Protein AF-D7E928-F1 (afdb_monomer_lite)

Structure (mmCIF, N/CA/C/O backbone):
data_AF-D7E928-F1
#
_entry.id   AF-D7E928-F1
#
loop_
_atom_site.group_PDB
_atom_site.id
_atom_site.type_symbol
_atom_site.label_atom_id
_atom_site.label_alt_id
_atom_site.label_comp_id
_atom_site.label_asym_id
_atom_site.label_entity_id
_atom_site.label_seq_id
_atom_site.pdbx_PDB_ins_code
_atom_site.Cartn_x
_atom_site.Cartn_y
_atom_site.Cartn_z
_atom_site.occupancy
_atom_site.B_iso_or_equiv
_atom_site.auth_seq_id
_atom_site.auth_comp_id
_atom_site.auth_asym_id
_atom_site.auth_atom_id
_atom_site.pdbx_PDB_model_num
ATOM 1 N N . MET A 1 1 ? -2.132 -1.314 -30.221 1.00 43.59 1 MET A N 1
ATOM 2 C CA . MET A 1 1 ? -1.311 -0.291 -29.545 1.00 43.59 1 MET A CA 1
ATOM 3 C C . MET A 1 1 ? -0.602 -0.983 -28.396 1.00 43.59 1 MET A C 1
ATOM 5 O O . MET A 1 1 ? -1.237 -1.281 -27.391 1.00 43.59 1 MET A O 1
ATOM 9 N N . GLU A 1 2 ? 0.656 -1.373 -28.588 1.00 57.12 2 GLU A N 1
ATOM 10 C CA . GLU A 1 2 ? 1.447 -1.978 -27.515 1.00 57.12 2 GLU A CA 1
ATOM 11 C C . GLU A 1 2 ? 1.763 -0.892 -26.488 1.00 57.12 2 GLU A C 1
ATOM 13 O O . GLU A 1 2 ? 2.495 0.052 -26.761 1.00 57.12 2 GLU A O 1
ATOM 18 N N . ILE A 1 3 ? 1.114 -0.958 -25.327 1.00 61.03 3 ILE A N 1
ATOM 19 C CA . ILE A 1 3 ? 1.410 -0.048 -24.218 1.00 61.03 3 ILE A CA 1
ATOM 20 C C . ILE A 1 3 ? 2.803 -0.407 -23.676 1.00 61.03 3 ILE A C 1
ATOM 22 O O . ILE A 1 3 ? 3.026 -1.546 -23.274 1.00 61.03 3 ILE A O 1
ATOM 26 N N . ASP A 1 4 ? 3.728 0.547 -23.657 1.00 75.94 4 ASP A N 1
ATOM 27 C CA . ASP A 1 4 ? 5.096 0.349 -23.168 1.00 75.94 4 ASP A CA 1
ATOM 28 C C . ASP A 1 4 ? 5.115 -0.092 -21.686 1.00 75.94 4 ASP A C 1
ATOM 30 O O . ASP A 1 4 ? 4.287 0.335 -20.871 1.00 75.94 4 ASP A O 1
ATOM 34 N N . ILE A 1 5 ? 6.074 -0.946 -21.311 1.00 75.00 5 ILE A N 1
ATOM 35 C CA . ILE A 1 5 ? 6.256 -1.436 -19.936 1.00 75.00 5 ILE A CA 1
ATOM 36 C C . ILE A 1 5 ? 6.445 -0.278 -18.950 1.00 75.00 5 ILE A C 1
ATOM 38 O O . ILE A 1 5 ? 5.938 -0.319 -17.826 1.00 75.00 5 ILE A O 1
ATOM 42 N N . ARG A 1 6 ? 7.092 0.806 -19.395 1.00 77.19 6 ARG A N 1
ATOM 43 C CA . ARG A 1 6 ? 7.292 2.023 -18.597 1.00 77.19 6 ARG A CA 1
ATOM 44 C C . ARG A 1 6 ? 5.975 2.730 -18.299 1.00 77.19 6 ARG A C 1
ATOM 46 O O . ARG A 1 6 ? 5.799 3.244 -17.198 1.00 77.19 6 ARG A O 1
ATOM 53 N N . THR A 1 7 ? 5.021 2.713 -19.233 1.00 81.94 7 THR A N 1
ATOM 54 C CA . THR A 1 7 ? 3.685 3.289 -19.026 1.00 81.94 7 THR A CA 1
ATOM 55 C C . THR A 1 7 ? 2.910 2.518 -17.959 1.00 81.94 7 THR A C 1
ATOM 57 O O . THR A 1 7 ? 2.324 3.135 -17.070 1.00 81.94 7 THR A O 1
ATOM 60 N N . PHE A 1 8 ? 2.947 1.181 -17.984 1.00 81.06 8 PHE A N 1
ATOM 61 C CA . PHE A 1 8 ? 2.338 0.368 -16.924 1.00 81.06 8 PHE A CA 1
ATOM 62 C C . PHE A 1 8 ? 3.004 0.593 -15.569 1.00 81.06 8 PHE A C 1
ATOM 64 O O . PHE A 1 8 ? 2.310 0.757 -14.565 1.00 81.06 8 PHE A O 1
ATOM 71 N N . ALA A 1 9 ? 4.336 0.646 -15.541 1.00 81.69 9 ALA A N 1
ATOM 72 C CA . ALA A 1 9 ? 5.085 0.891 -14.318 1.00 81.69 9 ALA A CA 1
ATOM 73 C C . ALA A 1 9 ? 4.773 2.282 -13.727 1.00 81.69 9 ALA A C 1
ATOM 75 O O . ALA A 1 9 ? 4.602 2.410 -12.515 1.00 81.69 9 ALA A O 1
ATOM 76 N N . LEU A 1 10 ? 4.602 3.307 -14.571 1.00 86.50 10 LEU A N 1
ATOM 77 C CA . LEU A 1 10 ? 4.208 4.652 -14.145 1.00 86.50 10 LEU A CA 1
ATOM 78 C C . LEU A 1 10 ? 2.780 4.678 -13.588 1.00 86.50 10 LEU A C 1
ATOM 80 O O . LEU A 1 10 ? 2.549 5.238 -12.517 1.00 86.50 10 LEU A O 1
ATOM 84 N N . LEU A 1 11 ? 1.821 4.054 -14.281 1.00 87.44 11 LEU A N 1
ATOM 85 C CA . LEU A 1 11 ? 0.443 3.933 -13.791 1.00 87.44 11 LEU A CA 1
ATOM 86 C C . LEU A 1 11 ? 0.405 3.228 -12.435 1.00 87.44 11 LEU A C 1
ATOM 88 O O . LEU A 1 11 ? -0.271 3.688 -11.514 1.00 87.44 11 LEU A O 1
ATOM 92 N N . HIS A 1 12 ? 1.177 2.150 -12.294 1.00 88.06 12 HIS A N 1
ATOM 93 C CA . HIS A 1 12 ? 1.321 1.449 -11.031 1.00 88.06 12 HIS A CA 1
ATOM 94 C C . HIS A 1 12 ? 1.858 2.375 -9.933 1.00 88.06 12 HIS A C 1
ATOM 96 O O . HIS A 1 12 ? 1.269 2.458 -8.856 1.00 88.06 12 HIS A O 1
ATOM 102 N N . LEU A 1 13 ? 2.926 3.126 -10.213 1.00 91.19 13 LEU A N 1
ATOM 103 C CA . LEU A 1 13 ? 3.528 4.055 -9.259 1.00 91.19 13 LEU A CA 1
ATOM 104 C C . LEU A 1 13 ? 2.555 5.155 -8.813 1.00 91.19 13 LEU A C 1
ATOM 106 O O . LEU A 1 13 ? 2.486 5.456 -7.623 1.00 91.19 13 LEU A O 1
ATOM 110 N N . ILE A 1 14 ? 1.772 5.717 -9.740 1.00 93.56 14 ILE A N 1
ATOM 111 C CA . ILE A 1 14 ? 0.745 6.723 -9.433 1.00 93.56 14 ILE A CA 1
ATOM 112 C C . ILE A 1 14 ? -0.294 6.139 -8.472 1.00 93.56 14 ILE A C 1
ATOM 114 O O . ILE A 1 14 ? -0.607 6.752 -7.449 1.00 93.56 14 ILE A O 1
ATOM 118 N N . VAL A 1 15 ? -0.808 4.940 -8.759 1.00 93.50 15 VAL A N 1
ATOM 119 C CA . VAL A 1 15 ? -1.802 4.291 -7.895 1.00 93.50 15 VAL A CA 1
ATOM 120 C C . VAL A 1 15 ? -1.212 3.981 -6.517 1.00 93.50 15 VAL A C 1
ATOM 122 O O . VAL A 1 15 ? -1.842 4.290 -5.506 1.00 93.50 15 VAL A O 1
ATOM 125 N N . GLN A 1 16 ? 0.014 3.457 -6.450 1.00 93.88 16 GLN A N 1
ATOM 126 C CA . GLN A 1 16 ? 0.698 3.203 -5.178 1.00 93.88 16 GLN A CA 1
ATOM 127 C C . GLN A 1 16 ? 0.920 4.491 -4.378 1.00 93.88 16 GLN A C 1
ATOM 129 O O . GLN A 1 16 ? 0.684 4.516 -3.172 1.00 93.88 16 GLN A O 1
ATOM 134 N N . PHE A 1 17 ? 1.296 5.587 -5.034 1.00 96.44 17 PHE A N 1
ATOM 135 C CA . PHE A 1 17 ? 1.441 6.883 -4.379 1.00 96.44 17 PHE A CA 1
ATOM 136 C C . PHE A 1 17 ? 0.116 7.365 -3.764 1.00 96.44 17 PHE A C 1
ATOM 138 O O . PHE A 1 17 ? 0.079 7.768 -2.599 1.00 96.44 17 PHE A O 1
ATOM 145 N N . LEU A 1 18 ? -0.998 7.247 -4.496 1.00 96.81 18 LEU A N 1
ATOM 146 C CA . LEU A 1 18 ? -2.335 7.576 -3.985 1.00 96.81 18 LEU A CA 1
ATOM 147 C C . LEU A 1 18 ? -2.753 6.680 -2.807 1.00 96.81 18 LEU A C 1
ATOM 149 O O . LEU A 1 18 ? -3.366 7.161 -1.845 1.00 96.81 18 LEU A O 1
ATOM 153 N N . ILE A 1 19 ? -2.399 5.392 -2.842 1.00 95.88 19 ILE A N 1
ATOM 154 C CA . ILE A 1 19 ? -2.606 4.477 -1.715 1.00 95.88 19 ILE A CA 1
ATOM 155 C C . ILE A 1 19 ? -1.824 4.982 -0.500 1.00 95.88 19 ILE A C 1
ATOM 157 O O . ILE A 1 19 ? -2.425 5.183 0.552 1.00 95.88 19 ILE A O 1
ATOM 161 N N . ILE A 1 20 ? -0.533 5.294 -0.633 1.00 96.75 20 ILE A N 1
ATOM 162 C CA . ILE A 1 20 ? 0.288 5.804 0.477 1.00 96.75 20 ILE A CA 1
ATOM 163 C C . ILE A 1 20 ? -0.287 7.098 1.069 1.00 96.75 20 ILE A C 1
ATOM 165 O O . ILE A 1 20 ? -0.383 7.221 2.293 1.00 96.75 20 ILE A O 1
ATOM 169 N N . LEU A 1 21 ? -0.764 8.029 0.239 1.00 97.50 21 LEU A N 1
ATOM 170 C CA . LEU A 1 21 ? -1.464 9.224 0.726 1.00 97.50 21 LEU A CA 1
ATOM 171 C C . LEU A 1 21 ? -2.726 8.873 1.527 1.00 97.50 21 LEU A C 1
ATOM 173 O O . LEU A 1 21 ? -2.951 9.426 2.608 1.00 97.50 21 LEU A O 1
ATOM 177 N N . THR A 1 22 ? -3.525 7.919 1.047 1.00 97.00 22 THR A N 1
ATOM 178 C CA . THR A 1 22 ? -4.727 7.435 1.749 1.00 97.00 22 THR A CA 1
ATOM 179 C C . THR A 1 22 ? -4.377 6.829 3.108 1.00 97.00 22 THR A C 1
ATOM 181 O O . THR A 1 22 ? -5.084 7.019 4.099 1.00 97.00 22 THR A O 1
ATOM 184 N N . VAL A 1 23 ? -3.245 6.141 3.190 1.00 95.94 23 VAL A N 1
ATOM 185 C CA . VAL A 1 23 ? -2.754 5.488 4.405 1.00 95.94 23 VAL A CA 1
ATOM 186 C C . VAL A 1 23 ? -2.267 6.502 5.429 1.00 95.94 23 VAL A C 1
ATOM 188 O O . VAL A 1 23 ? -2.639 6.423 6.603 1.00 95.94 23 VAL A O 1
ATOM 191 N N . ILE A 1 24 ? -1.503 7.501 4.986 1.00 97.12 24 ILE A N 1
ATOM 192 C CA . ILE A 1 24 ? -1.099 8.645 5.812 1.00 97.12 24 ILE A CA 1
ATOM 193 C C . ILE A 1 24 ? -2.343 9.380 6.332 1.00 97.12 24 ILE A C 1
ATOM 195 O O . ILE A 1 24 ? -2.435 9.687 7.525 1.00 97.12 24 ILE A O 1
ATOM 199 N N . MET A 1 25 ? -3.349 9.586 5.478 1.00 97.00 25 MET A N 1
ATOM 200 C CA . MET A 1 25 ? -4.635 10.161 5.878 1.00 97.00 25 MET A CA 1
ATOM 201 C C . MET A 1 25 ? -5.354 9.289 6.917 1.00 97.00 25 MET A C 1
ATOM 203 O O . MET A 1 25 ? -5.919 9.807 7.882 1.00 97.00 25 MET A O 1
ATOM 207 N N . GLY A 1 26 ? -5.280 7.963 6.790 1.00 95.56 26 GLY A N 1
ATOM 208 C CA . GLY A 1 26 ? -5.783 7.010 7.779 1.00 95.56 26 GLY A CA 1
ATOM 209 C C . GLY A 1 26 ? -5.139 7.171 9.150 1.00 95.56 26 GLY A C 1
ATOM 210 O O . GLY A 1 26 ? -5.848 7.154 10.162 1.00 95.56 26 GLY A O 1
ATOM 211 N N . VAL A 1 27 ? -3.823 7.387 9.198 1.00 95.00 27 VAL A N 1
ATOM 212 C CA . VAL A 1 27 ? -3.096 7.690 10.441 1.00 95.00 27 VAL A CA 1
ATOM 213 C C . VAL A 1 27 ? -3.546 9.032 11.020 1.00 95.00 27 VAL A C 1
ATOM 215 O O . VAL A 1 27 ? -3.803 9.128 12.223 1.00 95.00 27 VAL A O 1
ATOM 218 N N . TYR A 1 28 ? -3.689 10.062 10.182 1.00 97.00 28 TYR A N 1
ATOM 219 C CA . TYR A 1 28 ? -4.173 11.378 10.604 1.00 97.00 28 TYR A CA 1
ATOM 220 C C . TYR A 1 28 ? -5.580 11.308 11.222 1.00 97.00 28 TYR A C 1
ATOM 222 O O . TYR A 1 28 ? -5.806 11.826 12.318 1.00 97.00 28 TYR A O 1
ATOM 230 N N . LEU A 1 29 ? -6.516 10.611 10.57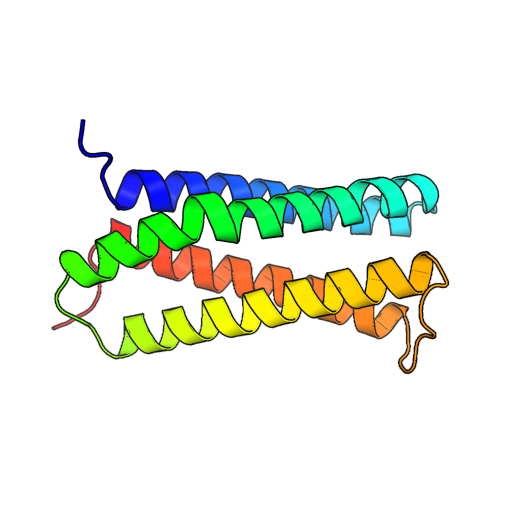0 1.00 96.00 29 LEU A N 1
ATOM 231 C CA . LEU A 1 29 ? -7.885 10.435 11.066 1.00 96.00 29 LEU A CA 1
ATOM 232 C C . LEU A 1 29 ? -7.924 9.686 12.398 1.00 96.00 29 LEU A C 1
ATOM 234 O O . LEU A 1 29 ? -8.685 10.072 13.286 1.00 96.00 29 LEU A O 1
ATOM 238 N N . PHE A 1 30 ? -7.088 8.657 12.558 1.00 93.38 30 PHE A N 1
ATOM 239 C CA . PHE A 1 30 ? -6.959 7.937 13.822 1.00 93.38 30 PHE A CA 1
ATOM 240 C C . PHE A 1 30 ? -6.467 8.858 14.946 1.00 93.38 30 PHE A C 1
ATOM 242 O O . PHE A 1 30 ? -7.092 8.915 16.003 1.00 93.38 30 PHE A O 1
ATOM 249 N N . LYS A 1 31 ? -5.410 9.649 14.701 1.00 93.56 31 LYS A N 1
ATOM 250 C CA . LYS A 1 31 ? -4.885 10.622 15.679 1.00 93.56 31 LYS A CA 1
ATOM 251 C C . LYS A 1 31 ? -5.910 11.693 16.065 1.00 93.56 31 LYS A C 1
ATOM 253 O O . LYS A 1 31 ? -5.915 12.146 17.202 1.00 93.56 31 LYS A O 1
ATOM 258 N N . LYS A 1 32 ? -6.795 12.083 15.142 1.00 95.44 32 LYS A N 1
ATOM 259 C CA . LYS A 1 32 ? -7.904 13.021 15.393 1.00 95.44 32 LYS A CA 1
ATOM 260 C C . LYS A 1 32 ? -9.129 12.372 16.059 1.00 95.44 32 LYS A C 1
ATOM 262 O O . LYS A 1 32 ? -10.164 13.022 16.160 1.00 95.44 32 LYS A O 1
ATOM 267 N N . GLY A 1 33 ? -9.062 11.097 16.452 1.00 93.44 33 GLY A N 1
ATOM 268 C CA . GLY A 1 33 ? -10.182 10.372 17.064 1.00 93.44 33 GLY A CA 1
ATOM 269 C C . GLY A 1 33 ? -11.313 10.007 16.092 1.00 93.44 33 GLY A C 1
ATOM 270 O O . GLY A 1 33 ? -12.320 9.432 16.500 1.00 93.44 33 GLY A O 1
ATOM 271 N N . LYS A 1 34 ? -11.162 10.272 14.786 1.00 95.25 34 LYS A N 1
ATOM 272 C CA . LYS A 1 34 ? -12.164 9.978 13.745 1.00 95.25 34 LYS A CA 1
ATOM 273 C C . LYS A 1 34 ? -12.097 8.507 13.306 1.00 95.25 34 LYS A C 1
ATOM 275 O O . LYS A 1 34 ? -11.950 8.200 12.121 1.00 95.25 34 LYS A O 1
ATOM 280 N N . ILE A 1 35 ? -12.233 7.585 14.264 1.00 90.94 35 ILE A N 1
ATOM 281 C CA . ILE A 1 35 ? -12.053 6.132 14.070 1.00 90.94 35 ILE A CA 1
ATOM 282 C C . ILE A 1 35 ? -13.015 5.576 13.011 1.00 90.94 35 ILE A C 1
ATOM 284 O O . ILE A 1 35 ? -12.613 4.767 12.179 1.00 90.94 35 ILE A O 1
ATOM 288 N N . ARG A 1 36 ? -14.266 6.057 12.966 1.00 91.56 36 ARG A N 1
ATOM 289 C CA . ARG A 1 36 ? -15.246 5.623 11.954 1.00 91.56 36 ARG A CA 1
ATOM 290 C C . ARG A 1 36 ? -14.764 5.891 10.526 1.00 91.56 36 ARG A C 1
ATOM 292 O O . ARG A 1 36 ? -14.989 5.058 9.655 1.00 91.56 36 ARG A O 1
ATOM 299 N N . ASN A 1 37 ? -14.100 7.022 10.288 1.00 94.12 37 ASN A N 1
ATOM 300 C CA . ASN A 1 37 ? -13.585 7.363 8.962 1.00 94.12 37 ASN A CA 1
ATOM 301 C C . ASN A 1 37 ? -12.324 6.556 8.644 1.00 94.12 37 ASN A C 1
ATOM 303 O O . ASN A 1 37 ? -12.223 6.023 7.546 1.00 94.12 37 ASN A O 1
ATOM 307 N N . HIS A 1 38 ? -11.429 6.370 9.620 1.00 93.88 38 HIS A N 1
ATOM 308 C CA . HIS A 1 38 ? -10.288 5.457 9.495 1.00 93.88 38 HIS A CA 1
ATOM 309 C C . HIS A 1 38 ? -10.741 4.047 9.064 1.00 93.88 38 HIS A C 1
ATOM 311 O O . HIS A 1 38 ? -10.296 3.534 8.041 1.00 93.88 38 HIS A O 1
ATOM 317 N N . CYS A 1 39 ? -11.710 3.455 9.768 1.00 92.06 39 CYS A N 1
ATOM 318 C CA . CYS A 1 39 ? -12.232 2.124 9.448 1.00 92.06 39 CYS A CA 1
ATOM 319 C C . CYS A 1 39 ? -12.986 2.041 8.109 1.00 92.06 39 CYS A C 1
ATOM 321 O O . CYS A 1 39 ? -13.247 0.933 7.650 1.00 92.06 39 CYS A O 1
ATOM 323 N N . LYS A 1 40 ? -13.352 3.172 7.489 1.00 93.56 40 LYS A N 1
ATOM 324 C CA . LYS A 1 40 ? -13.947 3.211 6.145 1.00 93.56 40 LYS A CA 1
ATOM 325 C C . LYS A 1 40 ? -12.889 3.295 5.047 1.00 93.56 40 LYS A C 1
ATOM 327 O O . LYS A 1 40 ? -13.011 2.589 4.053 1.00 93.56 40 LYS A O 1
ATOM 332 N N . ILE A 1 41 ? -11.866 4.134 5.222 1.00 96.31 41 ILE A N 1
ATOM 333 C CA . ILE A 1 41 ? -10.878 4.376 4.163 1.00 96.31 41 ILE A CA 1
ATOM 334 C C . ILE A 1 41 ? -9.791 3.300 4.099 1.00 96.31 41 ILE A C 1
ATOM 336 O O . ILE A 1 41 ? -9.350 2.957 3.008 1.00 96.31 41 ILE A O 1
ATOM 340 N N . MET A 1 42 ? -9.390 2.716 5.236 1.00 96.31 42 MET A N 1
ATOM 341 C CA . MET A 1 42 ? -8.324 1.704 5.249 1.00 96.31 42 MET A CA 1
ATOM 342 C C . MET A 1 42 ? -8.691 0.431 4.466 1.00 96.31 42 MET A C 1
ATOM 344 O O . MET A 1 42 ? -7.851 -0.047 3.706 1.00 96.31 42 MET A O 1
ATOM 348 N N . PRO A 1 43 ? -9.922 -0.113 4.568 1.00 95.00 43 PRO A N 1
ATOM 349 C CA . PRO A 1 43 ? -10.324 -1.250 3.741 1.00 95.00 43 PRO A CA 1
ATOM 350 C C . PRO A 1 43 ? -10.410 -0.896 2.257 1.00 95.00 43 PRO A C 1
ATOM 352 O O . PRO A 1 43 ? -10.058 -1.722 1.425 1.00 95.00 43 PRO A O 1
ATOM 355 N N . ALA A 1 44 ? -10.839 0.325 1.917 1.00 95.75 44 ALA A N 1
ATOM 356 C CA . ALA A 1 44 ? -10.860 0.782 0.530 1.00 95.75 44 ALA A CA 1
ATOM 357 C C . ALA A 1 44 ? -9.441 0.814 -0.059 1.00 95.75 44 ALA A C 1
ATOM 359 O O . ALA A 1 44 ? -9.224 0.271 -1.136 1.00 95.75 44 ALA A O 1
ATOM 360 N N . ALA A 1 45 ? -8.462 1.347 0.682 1.00 96.44 45 ALA A N 1
ATOM 361 C CA . ALA A 1 45 ? -7.056 1.322 0.279 1.00 96.44 45 ALA A CA 1
ATOM 362 C C . ALA A 1 45 ? -6.533 -0.112 0.076 1.00 96.44 45 ALA A C 1
ATOM 364 O O . ALA A 1 45 ? -5.850 -0.382 -0.908 1.00 96.44 45 ALA A O 1
ATOM 365 N N . LEU A 1 46 ? -6.899 -1.047 0.961 1.00 96.50 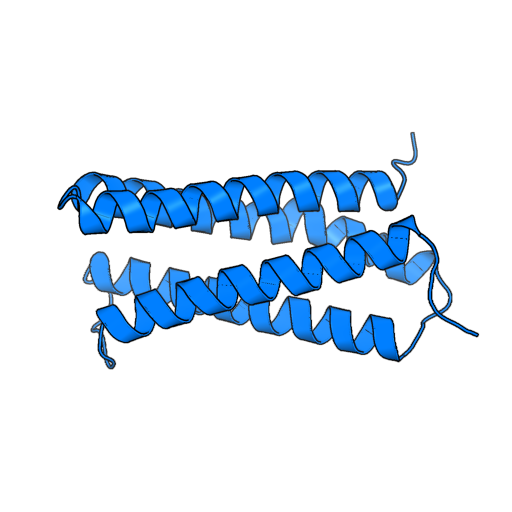46 LEU A N 1
ATOM 366 C CA . LEU A 1 46 ? -6.529 -2.459 0.824 1.00 96.50 46 LEU A CA 1
ATOM 367 C C . LEU A 1 46 ? -7.154 -3.112 -0.422 1.00 96.50 46 LEU A C 1
ATOM 369 O O . LEU A 1 46 ? -6.474 -3.846 -1.131 1.00 96.50 46 LEU A O 1
ATOM 373 N N . VAL A 1 47 ? -8.429 -2.839 -0.710 1.00 96.62 47 VAL A N 1
ATOM 374 C CA . VAL A 1 47 ? -9.096 -3.348 -1.920 1.00 96.62 47 VAL A CA 1
ATOM 375 C C . VAL A 1 47 ? -8.427 -2.791 -3.173 1.00 96.62 47 VAL A C 1
ATOM 377 O O . VAL A 1 47 ? -8.101 -3.559 -4.073 1.00 96.62 47 VAL A O 1
ATOM 380 N N . VAL A 1 48 ? -8.157 -1.484 -3.215 1.00 95.88 48 VAL A N 1
ATOM 381 C CA . VAL A 1 48 ? -7.450 -0.859 -4.342 1.00 95.88 48 VAL A CA 1
ATOM 382 C C . VAL A 1 48 ? -6.053 -1.464 -4.508 1.00 95.88 48 VAL A C 1
ATOM 384 O O . VAL A 1 48 ? -5.675 -1.764 -5.636 1.00 95.88 48 VAL A O 1
ATOM 387 N N . GLN A 1 49 ? -5.320 -1.736 -3.421 1.00 95.12 49 GLN A N 1
ATOM 388 C CA . GLN A 1 49 ? -4.030 -2.437 -3.478 1.00 95.12 49 GLN A CA 1
ATOM 389 C C . GLN A 1 49 ? -4.161 -3.811 -4.146 1.00 95.12 49 GLN A C 1
ATOM 391 O O . GLN A 1 49 ? -3.392 -4.124 -5.049 1.00 95.12 49 GLN A O 1
ATOM 396 N N . ILE A 1 50 ? -5.135 -4.625 -3.727 1.00 95.00 50 ILE A N 1
ATOM 397 C CA . ILE A 1 50 ? -5.350 -5.969 -4.282 1.00 95.00 50 ILE A CA 1
ATOM 398 C C . ILE A 1 50 ? -5.690 -5.887 -5.774 1.00 95.00 50 ILE A C 1
ATOM 400 O O . ILE A 1 50 ? -5.088 -6.594 -6.579 1.00 95.00 50 ILE A O 1
ATOM 404 N N . LEU A 1 51 ? -6.608 -4.994 -6.156 1.00 94.56 51 LEU A N 1
ATOM 405 C CA . LEU A 1 51 ? -6.976 -4.785 -7.559 1.00 94.56 51 LEU A CA 1
ATOM 406 C C . LEU A 1 51 ? -5.772 -4.330 -8.391 1.00 94.56 51 LEU A C 1
ATOM 408 O O . LEU A 1 51 ? -5.566 -4.813 -9.498 1.00 94.56 51 LEU A O 1
ATOM 412 N N . THR A 1 52 ? -4.945 -3.447 -7.840 1.00 91.38 52 THR A N 1
ATOM 413 C CA . THR A 1 52 ? -3.727 -2.954 -8.492 1.00 91.38 52 THR A CA 1
ATOM 414 C C . THR A 1 52 ? -2.731 -4.084 -8.746 1.00 91.38 52 THR A C 1
ATOM 416 O O . THR A 1 52 ? -2.178 -4.182 -9.841 1.00 91.38 52 THR A O 1
ATOM 419 N N . VAL A 1 53 ? -2.537 -4.979 -7.773 1.00 89.38 53 VAL A N 1
ATOM 420 C CA . VAL A 1 53 ? -1.678 -6.158 -7.947 1.00 89.38 53 VAL A CA 1
ATOM 421 C C . VAL A 1 53 ? -2.205 -7.047 -9.078 1.00 89.38 53 VAL A C 1
ATOM 423 O O . VAL A 1 53 ? -1.456 -7.362 -9.997 1.00 89.38 53 VAL A O 1
ATOM 426 N N . VAL A 1 54 ? -3.496 -7.390 -9.055 1.00 89.31 54 VAL A N 1
ATOM 427 C CA . VAL A 1 54 ? -4.103 -8.323 -10.021 1.00 89.31 54 VAL A CA 1
ATOM 428 C C . VAL A 1 54 ? -4.150 -7.750 -11.440 1.00 89.31 54 VAL A C 1
ATOM 430 O O . VAL A 1 54 ? -3.819 -8.444 -12.397 1.00 89.31 54 VAL A O 1
ATOM 433 N N . PHE A 1 55 ? -4.568 -6.492 -11.593 1.00 88.69 55 PHE A N 1
ATOM 434 C CA . PHE A 1 55 ? -4.878 -5.920 -12.906 1.00 88.69 55 PHE A CA 1
ATOM 435 C C . PHE A 1 55 ? -3.759 -5.069 -13.508 1.00 88.69 55 PHE A C 1
ATOM 437 O O . PHE A 1 55 ? -3.773 -4.844 -14.714 1.00 88.69 55 PHE A O 1
ATOM 444 N N . ILE A 1 56 ? -2.804 -4.584 -12.708 1.00 84.94 56 ILE A N 1
ATOM 445 C CA . ILE A 1 56 ? -1.737 -3.691 -13.192 1.00 84.94 56 ILE A CA 1
ATOM 446 C C . ILE A 1 56 ? -0.365 -4.350 -13.039 1.00 84.94 56 ILE A C 1
ATOM 448 O O . ILE A 1 56 ? 0.395 -4.392 -14.007 1.00 84.94 56 ILE A O 1
ATOM 452 N N . MET A 1 57 ? -0.046 -4.918 -11.869 1.00 81.94 57 MET A N 1
ATOM 453 C CA . MET A 1 57 ? 1.272 -5.533 -11.661 1.00 81.94 57 MET A CA 1
ATOM 454 C C . MET A 1 57 ? 1.439 -6.838 -12.441 1.00 81.94 57 MET A C 1
ATOM 456 O O . MET A 1 57 ? 2.466 -7.011 -13.094 1.00 81.94 57 MET A O 1
ATOM 460 N N . THR A 1 58 ? 0.451 -7.738 -12.430 1.00 80.62 58 THR A N 1
ATOM 461 C CA . THR A 1 58 ? 0.568 -9.031 -13.129 1.00 80.62 58 THR A CA 1
ATOM 462 C C . THR A 1 58 ? 0.839 -8.875 -14.636 1.00 80.62 58 THR A C 1
ATOM 464 O O . THR A 1 58 ? 1.807 -9.474 -15.107 1.00 80.62 58 THR A O 1
ATOM 467 N N . PRO A 1 59 ? 0.107 -8.030 -15.396 1.00 76.69 59 PRO A N 1
ATOM 468 C CA . PRO A 1 59 ? 0.412 -7.808 -16.814 1.00 76.69 59 PRO A CA 1
ATOM 469 C C . PRO A 1 59 ? 1.768 -7.132 -17.064 1.00 76.69 59 PRO A C 1
ATOM 471 O O . PRO A 1 59 ? 2.400 -7.365 -18.091 1.00 76.69 59 PRO A O 1
ATOM 474 N N . SER A 1 60 ? 2.230 -6.281 -16.140 1.00 74.25 60 SER A N 1
ATOM 475 C CA . SER A 1 60 ? 3.542 -5.631 -16.263 1.00 74.25 60 SER A CA 1
ATOM 476 C C . SER A 1 60 ? 4.696 -6.630 -16.109 1.00 74.25 60 SER A C 1
ATOM 478 O O . SER A 1 60 ? 5.697 -6.529 -16.815 1.00 74.25 60 SER A O 1
ATOM 480 N N . MET A 1 61 ? 4.523 -7.636 -15.244 1.00 74.12 61 MET A N 1
ATOM 481 C CA . MET A 1 61 ? 5.514 -8.686 -15.004 1.00 74.12 61 MET A CA 1
ATOM 482 C C . MET A 1 61 ? 5.630 -9.658 -16.170 1.00 74.12 61 MET A C 1
ATOM 484 O O . MET A 1 61 ? 6.744 -10.027 -16.530 1.00 74.12 61 MET A O 1
ATOM 488 N N . SER A 1 62 ? 4.512 -10.052 -16.788 1.00 73.94 62 SER A N 1
ATOM 489 C CA . SER A 1 62 ? 4.568 -10.956 -17.944 1.00 73.94 62 SER A CA 1
ATOM 490 C C . SER A 1 62 ? 5.387 -10.343 -19.082 1.00 73.94 62 SER A C 1
ATOM 492 O O . SER A 1 62 ? 6.249 -11.004 -19.648 1.00 73.94 62 SER A O 1
ATOM 494 N N . ARG A 1 63 ? 5.218 -9.037 -19.326 1.00 72.06 63 ARG A N 1
ATOM 495 C CA . ARG A 1 63 ? 6.001 -8.304 -20.332 1.00 72.06 63 ARG A CA 1
ATOM 496 C C . ARG A 1 63 ? 7.460 -8.090 -19.938 1.00 72.06 63 ARG A C 1
ATOM 498 O O . ARG A 1 63 ? 8.318 -8.055 -20.812 1.00 72.06 63 ARG A O 1
ATOM 505 N N . TYR A 1 64 ? 7.752 -7.948 -18.643 1.00 72.19 64 TYR A N 1
ATOM 506 C CA . TYR A 1 64 ? 9.130 -7.861 -18.150 1.00 72.19 64 TYR A CA 1
ATOM 507 C C . TYR A 1 64 ? 9.922 -9.134 -18.481 1.00 72.19 64 TYR A C 1
ATOM 509 O O . TYR A 1 64 ? 11.033 -9.049 -19.000 1.00 72.19 64 TYR A O 1
ATOM 517 N N . VAL A 1 65 ? 9.323 -10.303 -18.229 1.00 71.69 65 VAL A N 1
ATOM 518 C CA . VAL A 1 65 ? 9.944 -11.616 -18.471 1.00 71.69 65 VAL A CA 1
ATOM 519 C C . VAL A 1 65 ? 10.197 -11.867 -19.962 1.00 71.69 65 VAL A C 1
ATOM 521 O O . VAL A 1 65 ? 11.180 -12.512 -20.312 1.00 71.69 65 VAL A O 1
ATOM 524 N N . GLU A 1 66 ? 9.343 -11.342 -20.840 1.00 68.81 66 GLU A N 1
ATOM 525 C CA . GLU A 1 66 ? 9.460 -11.511 -22.294 1.00 68.81 66 GLU A CA 1
ATOM 526 C C . GLU A 1 66 ? 10.492 -10.569 -22.948 1.00 68.81 66 GLU A C 1
ATOM 528 O O . GLU A 1 66 ? 10.980 -10.874 -24.035 1.00 68.81 66 GLU A O 1
ATOM 533 N N . GLY A 1 67 ? 10.826 -9.431 -22.321 1.00 62.44 67 GLY A N 1
ATOM 534 C CA . GLY A 1 67 ? 11.481 -8.311 -23.013 1.00 62.44 67 GLY A CA 1
ATOM 535 C C . GLY A 1 67 ? 12.869 -7.872 -22.532 1.00 62.44 67 GLY A C 1
ATOM 536 O O . GLY A 1 67 ? 13.489 -7.060 -23.217 1.00 62.44 67 GLY A O 1
ATOM 537 N N . ILE A 1 68 ? 13.373 -8.325 -21.374 1.00 63.78 68 ILE A N 1
ATOM 538 C CA . ILE A 1 68 ? 14.597 -7.762 -20.759 1.00 63.78 68 ILE A CA 1
ATOM 539 C C . ILE A 1 68 ? 15.595 -8.858 -20.350 1.00 63.78 68 ILE A C 1
ATOM 541 O O . ILE A 1 68 ? 15.215 -9.881 -19.785 1.00 63.78 68 ILE A O 1
ATOM 545 N N . ILE A 1 69 ? 16.894 -8.623 -20.598 1.00 59.62 69 ILE A N 1
ATOM 546 C CA . ILE A 1 69 ? 17.987 -9.482 -20.113 1.00 59.62 69 ILE A CA 1
ATOM 547 C C . ILE A 1 69 ? 17.986 -9.452 -18.572 1.00 59.62 69 ILE A C 1
ATOM 549 O O . ILE A 1 69 ? 18.121 -8.372 -17.989 1.00 59.62 69 ILE A O 1
ATOM 553 N N . PRO A 1 70 ? 17.840 -10.600 -17.890 1.00 63.09 70 PRO A N 1
ATOM 554 C CA . PRO A 1 70 ? 17.674 -10.634 -16.442 1.00 63.09 70 PRO A CA 1
ATOM 555 C C . PRO A 1 70 ? 18.933 -10.143 -15.712 1.00 63.09 70 PRO A C 1
ATOM 557 O O . PRO A 1 70 ? 19.988 -10.768 -15.784 1.00 63.09 70 PRO A O 1
ATOM 560 N N . ASN A 1 71 ? 18.803 -9.055 -14.947 1.00 78.00 71 ASN A N 1
ATOM 561 C CA . ASN A 1 71 ? 19.809 -8.623 -13.975 1.00 78.00 71 ASN A CA 1
ATOM 562 C C . ASN A 1 71 ? 19.489 -9.252 -12.608 1.00 78.00 71 ASN A C 1
ATOM 564 O O . ASN A 1 71 ? 18.391 -9.077 -12.075 1.00 78.00 71 ASN A O 1
ATOM 568 N N . LEU A 1 72 ? 20.453 -9.979 -12.033 1.00 83.56 72 LEU A N 1
ATOM 569 C CA . LEU A 1 72 ? 20.286 -10.699 -10.768 1.00 83.56 72 LEU A CA 1
ATOM 570 C C . LEU A 1 72 ? 19.853 -9.782 -9.613 1.00 83.56 72 LEU A C 1
ATOM 572 O O . LEU A 1 72 ? 18.940 -10.141 -8.872 1.00 83.56 72 LEU A O 1
ATOM 576 N N . LEU A 1 73 ? 20.469 -8.605 -9.466 1.00 85.19 73 LEU A N 1
ATOM 577 C CA . LEU A 1 73 ? 20.163 -7.683 -8.366 1.00 85.19 73 LEU A CA 1
ATOM 578 C C . LEU A 1 73 ? 18.759 -7.096 -8.502 1.00 85.19 73 LEU A C 1
ATOM 580 O O . LEU A 1 73 ? 18.003 -7.092 -7.531 1.00 85.19 73 LEU A O 1
ATOM 584 N N . PHE A 1 74 ? 18.387 -6.686 -9.717 1.00 85.25 74 PHE A N 1
ATOM 585 C CA . PHE A 1 74 ? 17.038 -6.205 -10.005 1.00 85.25 74 PHE A CA 1
ATOM 586 C C . PHE A 1 74 ? 15.991 -7.280 -9.697 1.00 85.25 74 PHE A C 1
ATOM 588 O O . PHE A 1 74 ? 14.989 -7.003 -9.043 1.00 85.25 74 PHE A O 1
ATOM 595 N N . ASN A 1 75 ? 16.244 -8.524 -10.113 1.00 86.81 75 ASN A N 1
ATOM 596 C CA . ASN A 1 75 ? 15.338 -9.638 -9.857 1.00 86.81 75 ASN A CA 1
ATOM 597 C C . ASN A 1 75 ? 15.183 -9.913 -8.358 1.00 86.81 75 ASN A C 1
ATOM 599 O O . ASN A 1 75 ? 14.062 -10.085 -7.887 1.00 86.81 75 ASN A O 1
ATOM 603 N N . ILE A 1 76 ? 16.279 -9.930 -7.592 1.00 90.69 76 ILE A N 1
ATOM 604 C CA . ILE A 1 76 ? 16.219 -10.113 -6.135 1.00 90.69 76 ILE A CA 1
ATOM 605 C C . ILE A 1 76 ? 15.384 -9.004 -5.494 1.00 90.69 76 ILE A C 1
ATOM 607 O O . ILE A 1 76 ? 14.480 -9.290 -4.710 1.00 90.69 76 ILE A O 1
ATOM 611 N N . GLU A 1 77 ? 15.654 -7.746 -5.839 1.00 91.88 77 GLU A N 1
ATOM 612 C CA . GLU A 1 77 ? 14.923 -6.607 -5.290 1.00 91.88 77 GLU A CA 1
ATOM 613 C C . GLU A 1 77 ? 13.430 -6.654 -5.648 1.00 91.88 77 GLU A C 1
ATOM 615 O O . GLU A 1 77 ? 12.570 -6.409 -4.799 1.00 91.88 77 GLU A O 1
ATOM 620 N N . LEU A 1 78 ? 13.112 -7.053 -6.878 1.00 90.06 78 LEU A N 1
ATOM 621 C CA . LEU A 1 78 ? 11.750 -7.255 -7.347 1.00 90.06 78 LEU A CA 1
ATOM 622 C C . LEU A 1 78 ? 11.016 -8.350 -6.558 1.00 90.06 78 LEU A C 1
ATOM 624 O O . LEU A 1 78 ? 9.878 -8.154 -6.123 1.00 90.06 78 LEU A O 1
ATOM 628 N N . TRP A 1 79 ? 11.668 -9.488 -6.311 1.00 91.06 79 TRP A N 1
ATOM 629 C CA . TRP A 1 79 ? 11.116 -10.552 -5.470 1.00 91.06 79 TRP A CA 1
ATOM 630 C C . TRP A 1 79 ? 10.879 -10.079 -4.036 1.00 91.06 79 TRP A C 1
ATOM 632 O O . TRP A 1 79 ? 9.810 -10.331 -3.472 1.00 91.06 79 TRP A O 1
ATOM 642 N N . VAL A 1 80 ? 11.838 -9.351 -3.457 1.00 94.25 80 VAL A N 1
ATOM 643 C CA . VAL A 1 80 ? 11.698 -8.754 -2.123 1.00 94.25 80 VAL A CA 1
ATOM 644 C C . VAL A 1 80 ? 10.503 -7.800 -2.090 1.00 94.25 80 VAL A C 1
ATOM 646 O O . VAL A 1 80 ? 9.665 -7.916 -1.196 1.00 94.25 80 VAL A O 1
ATOM 649 N N . HIS A 1 81 ? 10.357 -6.917 -3.081 1.00 93.56 81 HIS A N 1
ATOM 650 C CA . HIS A 1 81 ? 9.213 -6.010 -3.196 1.00 93.56 81 HIS A CA 1
ATOM 651 C C . HIS A 1 81 ? 7.875 -6.761 -3.175 1.00 93.56 81 HIS A C 1
ATOM 653 O O . HIS A 1 81 ? 6.977 -6.411 -2.405 1.00 93.56 81 HIS A O 1
ATOM 659 N N . HIS A 1 82 ? 7.746 -7.820 -3.979 1.00 91.00 82 HIS A N 1
ATOM 660 C CA . HIS A 1 82 ? 6.519 -8.609 -4.052 1.00 91.00 82 HIS A CA 1
ATOM 661 C C . HIS A 1 82 ? 6.213 -9.359 -2.756 1.00 91.00 82 HIS A C 1
ATOM 663 O O . HIS A 1 82 ? 5.066 -9.343 -2.306 1.00 91.00 82 HIS A O 1
ATOM 669 N N . ILE A 1 83 ? 7.217 -9.977 -2.128 1.00 93.75 83 ILE A N 1
ATOM 670 C CA . ILE A 1 83 ? 7.035 -10.693 -0.859 1.00 93.75 83 ILE A CA 1
ATOM 671 C C . ILE A 1 83 ? 6.598 -9.719 0.237 1.00 93.75 83 ILE A C 1
ATOM 673 O O . ILE A 1 83 ? 5.608 -9.976 0.926 1.00 93.75 83 ILE A O 1
ATOM 677 N N . VAL A 1 84 ? 7.283 -8.581 0.381 1.00 95.94 84 VAL A N 1
ATOM 678 C CA . VAL A 1 84 ? 6.921 -7.576 1.392 1.00 95.94 84 VAL A CA 1
ATOM 679 C C . VAL A 1 84 ? 5.523 -7.013 1.102 1.00 95.94 84 VAL A C 1
ATOM 681 O O . VAL A 1 84 ? 4.702 -6.923 2.016 1.00 95.94 84 VAL A O 1
ATOM 684 N N . GLY A 1 85 ? 5.195 -6.730 -0.162 1.00 95.19 85 GLY A N 1
ATOM 685 C CA . GLY A 1 85 ? 3.864 -6.273 -0.565 1.00 95.19 85 GLY A CA 1
ATOM 686 C C . GLY A 1 85 ? 2.753 -7.282 -0.258 1.00 95.19 85 GLY A C 1
ATOM 687 O O . GLY A 1 85 ? 1.693 -6.904 0.247 1.00 95.19 85 GLY A O 1
ATOM 688 N N . LEU A 1 86 ? 3.000 -8.575 -0.480 1.00 95.19 86 LEU A N 1
ATOM 689 C CA . LEU A 1 86 ? 2.059 -9.639 -0.132 1.00 95.19 86 LEU A CA 1
ATOM 690 C C . LEU A 1 86 ? 1.849 -9.725 1.385 1.00 95.19 86 LEU A C 1
ATOM 692 O O . LEU A 1 86 ? 0.709 -9.809 1.847 1.00 95.19 86 LEU A O 1
ATOM 696 N N . VAL A 1 87 ? 2.926 -9.638 2.170 1.00 96.81 87 VAL A N 1
ATOM 697 C CA . VAL A 1 87 ? 2.847 -9.598 3.638 1.00 96.81 87 VAL A CA 1
ATOM 698 C C . VAL A 1 87 ? 2.001 -8.411 4.104 1.00 96.81 87 VAL A C 1
ATOM 700 O O . VAL A 1 87 ? 1.153 -8.574 4.983 1.00 96.81 87 VAL A O 1
ATOM 703 N N . VAL A 1 88 ? 2.150 -7.234 3.488 1.00 96.75 88 VAL A N 1
ATOM 704 C CA . VAL A 1 88 ? 1.316 -6.061 3.796 1.00 96.75 88 VAL A CA 1
ATOM 705 C C . VAL A 1 88 ? -0.165 -6.329 3.526 1.00 96.75 88 VAL A C 1
ATOM 707 O O . VAL A 1 88 ? -0.999 -6.002 4.374 1.00 96.75 88 VAL A O 1
ATOM 710 N N . ILE A 1 89 ? -0.508 -6.952 2.394 1.00 96.62 89 ILE A N 1
ATOM 711 C CA . ILE A 1 89 ? -1.899 -7.304 2.064 1.00 96.62 89 ILE A CA 1
ATOM 712 C C . ILE A 1 89 ? -2.477 -8.261 3.112 1.00 96.62 89 ILE A C 1
ATOM 714 O O . ILE A 1 89 ? -3.575 -8.026 3.625 1.00 96.62 89 ILE A O 1
ATOM 718 N N . LEU A 1 90 ? -1.731 -9.308 3.476 1.00 96.81 90 LEU A N 1
ATOM 719 C CA . LEU A 1 90 ? -2.162 -10.290 4.474 1.00 96.81 90 LEU A CA 1
ATOM 720 C C . LEU A 1 90 ? -2.379 -9.647 5.847 1.00 96.81 90 LEU A C 1
ATOM 722 O O . LEU A 1 90 ? -3.401 -9.886 6.493 1.00 96.81 90 LEU A O 1
ATOM 726 N N . LEU A 1 91 ? -1.462 -8.782 6.282 1.00 96.56 91 LEU A N 1
ATOM 727 C CA . LEU A 1 91 ? -1.582 -8.070 7.553 1.00 96.56 91 LEU A CA 1
ATOM 728 C C . LEU A 1 91 ? -2.729 -7.060 7.550 1.00 96.56 91 LEU A C 1
ATOM 730 O O . LEU A 1 91 ? -3.481 -6.988 8.524 1.00 96.56 91 LEU A O 1
ATOM 734 N N . GLY A 1 92 ? -2.916 -6.322 6.455 1.00 95.94 92 GLY A N 1
ATOM 735 C CA . GLY A 1 92 ? -4.058 -5.429 6.270 1.00 95.94 92 GLY A CA 1
ATOM 736 C C . GLY A 1 92 ? -5.388 -6.182 6.346 1.00 95.94 92 GLY A C 1
ATOM 737 O O . GLY A 1 92 ? -6.304 -5.753 7.053 1.00 95.94 92 GLY A O 1
ATOM 738 N N . GLY A 1 93 ? -5.471 -7.345 5.694 1.00 96.00 93 GLY A N 1
ATOM 739 C CA . GLY A 1 93 ? -6.629 -8.238 5.750 1.00 96.00 93 GLY A CA 1
ATOM 740 C C . GLY A 1 93 ? -6.884 -8.779 7.157 1.00 96.00 93 GLY A C 1
ATOM 741 O O . GLY A 1 93 ? -8.011 -8.714 7.652 1.00 96.00 93 GLY A O 1
ATOM 742 N N . TYR A 1 94 ? -5.837 -9.231 7.848 1.00 96.06 94 TYR A N 1
ATOM 743 C CA . TYR A 1 94 ? -5.921 -9.680 9.238 1.00 96.06 94 TYR A CA 1
ATOM 744 C C . TYR A 1 94 ? -6.428 -8.567 10.169 1.00 96.06 94 TYR A C 1
ATOM 746 O O . TYR A 1 94 ? -7.350 -8.782 10.959 1.00 96.06 94 TYR A O 1
ATOM 754 N N . ILE A 1 95 ? -5.892 -7.348 10.040 1.00 94.69 95 ILE A N 1
ATOM 755 C CA . ILE A 1 95 ? -6.357 -6.180 10.799 1.00 94.69 95 ILE A CA 1
ATOM 756 C C . ILE A 1 95 ? -7.840 -5.920 10.513 1.00 94.69 95 ILE A C 1
ATOM 758 O O . ILE A 1 95 ? -8.629 -5.777 11.451 1.00 94.69 95 ILE A O 1
ATOM 762 N N . TYR A 1 96 ? -8.239 -5.900 9.239 1.00 94.94 96 TYR A N 1
ATOM 763 C CA . TYR A 1 96 ? -9.626 -5.676 8.836 1.00 94.94 96 TYR A CA 1
ATOM 764 C C . TYR A 1 96 ? -10.587 -6.705 9.449 1.00 94.94 96 TYR A C 1
ATOM 766 O O . TYR A 1 96 ? -11.586 -6.330 10.072 1.00 94.94 96 TYR A O 1
ATOM 774 N N . LEU A 1 97 ? -10.271 -7.998 9.335 1.00 94.00 97 LEU A N 1
ATOM 775 C CA . LEU A 1 97 ? -11.085 -9.083 9.889 1.00 94.00 97 LEU A CA 1
ATOM 776 C C . LEU A 1 97 ? -11.167 -9.019 11.420 1.00 94.00 97 LEU A C 1
ATOM 778 O O . LEU A 1 97 ? -12.240 -9.252 11.989 1.00 94.00 97 LEU A O 1
ATOM 782 N N . GLY A 1 98 ? -10.067 -8.651 12.084 1.00 92.50 98 GLY A N 1
ATOM 783 C CA . GLY A 1 98 ? -10.027 -8.448 13.530 1.00 92.50 98 GLY A CA 1
ATOM 784 C C . GLY A 1 98 ? -10.955 -7.318 13.985 1.00 92.50 98 GLY A C 1
ATOM 785 O O . GLY A 1 98 ? -11.720 -7.480 14.937 1.00 92.50 98 GLY A O 1
ATOM 786 N N . PHE A 1 99 ? -10.982 -6.192 13.266 1.00 89.62 99 PHE A N 1
ATOM 787 C CA . PHE A 1 99 ? -11.916 -5.093 13.551 1.00 89.62 99 PHE A CA 1
ATOM 788 C C . PHE A 1 99 ? -13.376 -5.433 13.226 1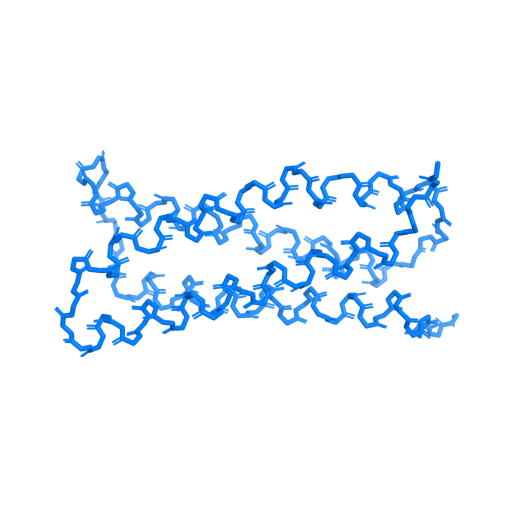.00 89.62 99 PHE A C 1
ATOM 790 O O . PHE A 1 99 ? -14.284 -4.939 13.897 1.00 89.62 99 PHE A O 1
ATOM 797 N N . ARG A 1 100 ? -13.624 -6.321 12.257 1.00 90.50 100 ARG A N 1
ATOM 798 C CA . ARG A 1 100 ? -14.959 -6.878 11.970 1.00 90.50 100 ARG A CA 1
ATOM 799 C C . ARG A 1 100 ? -15.378 -7.979 12.953 1.00 90.50 100 ARG A C 1
ATOM 801 O O . ARG A 1 100 ? -16.450 -8.552 12.777 1.00 90.50 100 ARG A O 1
ATOM 808 N N . LYS A 1 101 ? -14.562 -8.264 13.980 1.00 89.81 101 LYS A N 1
ATOM 809 C CA . LYS A 1 101 ? -14.771 -9.320 14.987 1.00 89.81 101 LYS A CA 1
ATOM 810 C C . LYS A 1 101 ? -14.937 -10.721 14.378 1.00 89.81 101 LYS A C 1
ATOM 812 O O . LYS A 1 101 ? -15.554 -11.586 14.990 1.00 89.81 101 LYS A O 1
ATOM 817 N N . LYS A 1 102 ? -14.397 -10.948 13.175 1.00 92.50 102 LYS A N 1
ATOM 818 C CA . LYS A 1 102 ? -14.394 -12.266 12.516 1.00 92.50 102 LYS A CA 1
ATOM 819 C C . LYS A 1 102 ? -13.264 -13.157 13.029 1.00 92.50 102 LYS A C 1
ATOM 821 O O . LYS A 1 102 ? -13.401 -14.371 13.017 1.00 92.50 102 LYS A O 1
ATOM 826 N N . ILE A 1 103 ? -12.185 -12.544 13.514 1.00 93.31 103 ILE A N 1
ATOM 827 C CA . ILE A 1 103 ? -11.043 -13.211 14.147 1.00 93.31 103 ILE A CA 1
ATOM 828 C C . ILE A 1 103 ? -10.612 -12.437 15.399 1.00 93.31 103 ILE A C 1
ATOM 830 O O . ILE A 1 103 ? -10.900 -11.244 15.531 1.00 93.31 103 ILE A O 1
ATOM 834 N N . LYS A 1 104 ? -9.917 -13.104 16.327 1.00 89.19 104 LYS A N 1
ATOM 835 C CA . LYS A 1 104 ? -9.337 -12.461 17.516 1.00 89.19 104 LYS A CA 1
ATOM 836 C C . LYS A 1 104 ? -7.920 -11.973 17.216 1.00 89.19 104 LYS A C 1
ATOM 838 O O . LYS A 1 104 ? -7.145 -12.661 16.554 1.00 89.19 104 LYS A O 1
ATOM 843 N N . PHE A 1 105 ? -7.575 -10.797 17.738 1.00 89.00 105 PHE A N 1
ATOM 844 C CA . PHE A 1 105 ? -6.199 -10.311 17.701 1.00 89.00 105 PHE A CA 1
ATOM 845 C C . PHE A 1 105 ? -5.336 -11.132 18.660 1.00 89.00 105 PHE A C 1
ATOM 847 O O . PHE A 1 105 ? -5.591 -11.134 19.861 1.00 89.00 105 PHE A O 1
ATOM 854 N N . VAL A 1 106 ? -4.317 -11.800 18.124 1.00 89.00 106 VAL A N 1
ATOM 855 C CA . VAL A 1 106 ? -3.324 -12.557 18.908 1.00 89.00 106 VAL A CA 1
ATOM 856 C C . VAL A 1 106 ? -2.182 -11.641 19.367 1.00 89.00 106 VAL A C 1
ATOM 858 O O . VAL A 1 106 ? -1.520 -11.899 20.364 1.00 89.00 106 VAL A O 1
ATOM 861 N N . VAL A 1 107 ? -1.986 -10.521 18.667 1.00 89.94 107 VAL A N 1
ATOM 862 C CA . VAL A 1 107 ? -0.937 -9.527 18.927 1.00 89.94 107 VAL A CA 1
ATOM 863 C C . VAL A 1 107 ? -1.526 -8.152 19.241 1.00 89.94 107 VAL A C 1
ATOM 865 O O . VAL A 1 107 ? -2.689 -7.858 18.954 1.00 89.94 107 VAL A O 1
ATOM 868 N N . ASN A 1 108 ? -0.707 -7.263 19.809 1.00 93.50 108 ASN A N 1
ATOM 869 C CA . ASN A 1 108 ? -1.125 -5.894 20.100 1.00 93.50 108 ASN A CA 1
ATOM 870 C C . ASN A 1 108 ? -1.524 -5.150 18.809 1.00 93.50 108 ASN A C 1
ATOM 872 O O . ASN A 1 108 ? -0.687 -4.871 17.949 1.00 93.50 108 ASN A O 1
ATOM 876 N N . ARG A 1 109 ? -2.805 -4.774 18.728 1.00 91.62 109 ARG A N 1
ATOM 877 C CA . ARG A 1 109 ? -3.433 -4.074 17.593 1.00 91.62 109 ARG A CA 1
ATOM 878 C C . ARG A 1 109 ? -2.636 -2.862 17.112 1.00 91.62 109 ARG A C 1
ATOM 880 O O . ARG A 1 109 ? -2.405 -2.703 15.919 1.00 91.62 109 ARG A O 1
ATOM 887 N N . THR A 1 110 ? -2.199 -2.013 18.038 1.00 90.81 110 THR A N 1
ATOM 888 C CA . THR A 1 110 ? -1.493 -0.767 17.720 1.00 90.81 110 THR A CA 1
ATOM 889 C C . THR A 1 110 ? -0.101 -1.038 17.167 1.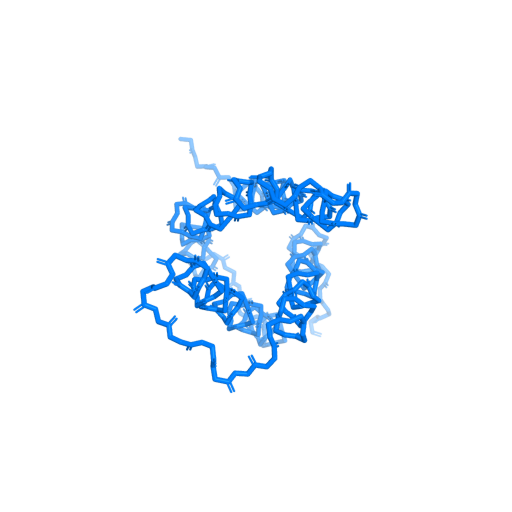00 90.81 110 THR A C 1
ATOM 891 O O . THR A 1 110 ? 0.306 -0.384 16.208 1.00 90.81 110 THR A O 1
ATOM 894 N N . LYS A 1 111 ? 0.622 -2.015 17.732 1.00 94.31 111 LYS A N 1
ATOM 895 C CA . LYS A 1 111 ? 1.926 -2.433 17.194 1.00 94.31 111 LYS A CA 1
ATOM 896 C C . LYS A 1 111 ? 1.774 -3.004 15.783 1.00 94.31 111 LYS A C 1
ATOM 898 O O . LYS A 1 111 ? 2.528 -2.615 14.898 1.00 94.31 111 LYS A O 1
ATOM 903 N N . LEU A 1 112 ? 0.757 -3.838 15.560 1.00 95.19 112 LEU A N 1
ATOM 904 C CA . LEU A 1 112 ? 0.487 -4.439 14.256 1.00 95.19 112 LEU A CA 1
ATOM 905 C C . LEU A 1 112 ? 0.144 -3.394 13.186 1.00 95.19 112 LEU A C 1
ATOM 907 O O . LEU A 1 112 ? 0.713 -3.419 12.098 1.00 95.19 112 LEU A O 1
ATOM 911 N N . MET A 1 113 ? -0.728 -2.434 13.509 1.00 95.12 113 MET A N 1
ATOM 912 C CA . MET A 1 113 ? -1.074 -1.332 12.603 1.00 95.12 113 MET A CA 1
ATOM 913 C C . MET A 1 113 ? 0.144 -0.464 12.261 1.00 95.12 113 MET A C 1
ATOM 915 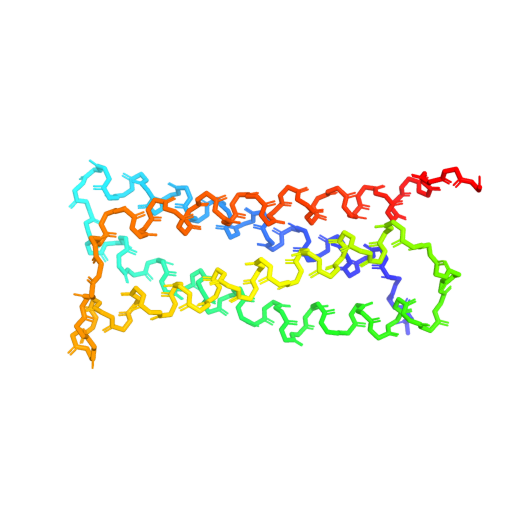O O . MET A 1 113 ? 0.352 -0.143 11.094 1.00 95.12 113 MET A O 1
ATOM 919 N N . LYS A 1 114 ? 0.979 -0.118 13.253 1.00 95.75 114 LYS A N 1
ATOM 920 C CA . LYS A 1 114 ? 2.219 0.646 13.025 1.00 95.75 114 LYS A CA 1
ATOM 921 C C . LYS A 1 114 ? 3.221 -0.120 12.162 1.00 95.75 114 LYS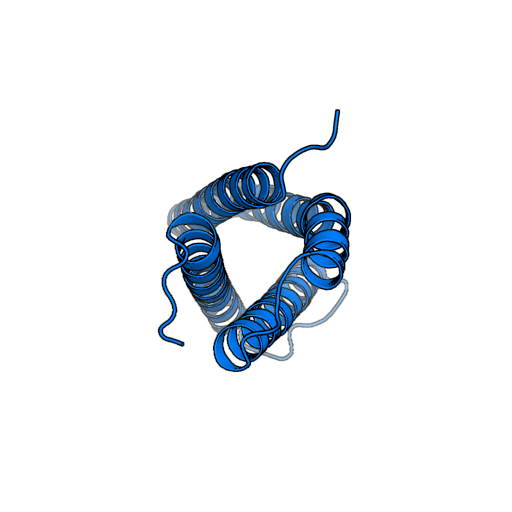 A C 1
ATOM 923 O O . LYS A 1 114 ? 3.819 0.467 11.271 1.00 95.75 114 LYS A O 1
ATOM 928 N N . SER A 1 115 ? 3.400 -1.414 12.419 1.00 96.50 115 SER A N 1
ATOM 929 C CA . SER A 1 115 ? 4.282 -2.267 11.620 1.00 96.50 115 SER A CA 1
ATOM 930 C C . SER A 1 115 ? 3.790 -2.356 10.173 1.00 96.50 115 SER A C 1
ATOM 932 O O . SER A 1 115 ? 4.565 -2.109 9.255 1.00 96.50 115 SER A O 1
ATOM 934 N N . THR A 1 116 ? 2.488 -2.589 9.970 1.00 96.44 116 THR A N 1
ATOM 935 C CA . THR A 1 116 ? 1.869 -2.637 8.632 1.00 96.44 116 THR A CA 1
ATOM 936 C C . THR A 1 116 ? 2.050 -1.320 7.882 1.00 96.44 116 THR A C 1
ATOM 938 O O . THR A 1 116 ? 2.415 -1.333 6.714 1.00 96.44 116 THR A O 1
ATOM 941 N N . PHE A 1 117 ? 1.873 -0.181 8.562 1.00 96.69 117 PHE A N 1
ATOM 942 C CA . PHE A 1 117 ? 2.146 1.140 7.993 1.00 96.69 117 PHE A CA 1
ATOM 943 C C . PHE A 1 117 ? 3.589 1.260 7.484 1.00 96.69 117 PHE A C 1
ATOM 945 O O . PHE A 1 117 ? 3.800 1.614 6.328 1.00 96.69 117 PHE A O 1
ATOM 952 N N . TRP A 1 118 ? 4.578 0.928 8.320 1.00 97.62 118 TRP A N 1
ATOM 953 C CA . TRP A 1 118 ? 5.987 1.019 7.934 1.00 97.62 118 TRP A CA 1
ATOM 954 C C . TRP A 1 118 ? 6.354 0.065 6.799 1.00 97.62 118 TRP A C 1
ATOM 956 O O . TRP A 1 118 ? 7.096 0.458 5.905 1.00 97.62 118 TRP A O 1
ATOM 966 N N . MET A 1 119 ? 5.799 -1.150 6.785 1.00 97.12 119 MET A N 1
ATOM 967 C CA . MET A 1 119 ? 5.992 -2.075 5.666 1.00 97.12 119 MET A CA 1
ATOM 968 C C . MET A 1 119 ? 5.379 -1.547 4.370 1.00 97.12 119 MET A C 1
ATOM 970 O O . MET A 1 119 ? 5.953 -1.757 3.305 1.00 97.12 119 MET A O 1
ATOM 974 N N . TRP A 1 120 ? 4.263 -0.817 4.438 1.00 96.69 120 TRP A N 1
ATOM 975 C CA . TRP A 1 120 ? 3.682 -0.186 3.255 1.00 96.69 120 TRP A CA 1
ATOM 976 C C . TRP A 1 120 ? 4.595 0.904 2.685 1.00 96.69 120 TRP A C 1
ATOM 978 O O . TRP A 1 120 ? 4.846 0.919 1.483 1.00 96.69 120 TRP A O 1
ATOM 988 N N . ILE A 1 121 ? 5.156 1.757 3.553 1.00 97.12 121 ILE A N 1
ATOM 989 C CA . ILE A 1 121 ? 6.152 2.768 3.163 1.00 97.12 121 ILE A CA 1
ATOM 990 C C . ILE A 1 121 ? 7.391 2.100 2.558 1.00 97.12 121 ILE A C 1
ATOM 992 O O . ILE A 1 121 ? 7.832 2.498 1.485 1.00 97.12 121 ILE A O 1
ATOM 996 N N . LEU A 1 122 ? 7.928 1.065 3.209 1.00 97.12 122 LEU A N 1
ATOM 997 C CA . LEU A 1 122 ? 9.099 0.336 2.721 1.00 97.12 122 LEU A CA 1
ATOM 998 C C . LEU A 1 122 ? 8.839 -0.289 1.344 1.00 97.12 122 LEU A C 1
ATOM 1000 O O . LEU A 1 122 ? 9.635 -0.109 0.429 1.00 97.12 122 LEU A O 1
ATOM 1004 N N . THR A 1 123 ? 7.699 -0.963 1.178 1.00 96.00 123 THR A N 1
ATOM 1005 C CA . THR A 1 123 ? 7.296 -1.565 -0.103 1.00 96.00 123 THR A CA 1
ATOM 1006 C C . THR A 1 123 ? 7.207 -0.507 -1.199 1.00 96.00 123 THR A C 1
ATOM 1008 O O . THR A 1 123 ? 7.704 -0.729 -2.300 1.00 96.00 123 THR A O 1
ATOM 1011 N N . PHE A 1 124 ? 6.618 0.657 -0.899 1.00 95.81 124 PHE A N 1
ATOM 1012 C CA . PHE A 1 124 ? 6.533 1.772 -1.840 1.00 95.81 124 PHE A CA 1
ATOM 1013 C C . PHE A 1 124 ? 7.912 2.298 -2.246 1.00 95.81 124 PHE A C 1
ATOM 1015 O O . PHE A 1 124 ? 8.142 2.508 -3.432 1.00 95.81 124 PHE A O 1
ATOM 1022 N N . LEU A 1 125 ? 8.837 2.472 -1.297 1.00 96.75 125 LEU A N 1
ATOM 1023 C CA . LEU A 1 125 ? 10.193 2.945 -1.592 1.00 96.75 125 LEU A CA 1
ATOM 1024 C C . LEU A 1 125 ? 10.961 1.972 -2.494 1.00 96.75 125 LEU A C 1
ATOM 1026 O O . LEU A 1 125 ? 11.594 2.417 -3.448 1.00 96.75 125 LEU A O 1
ATOM 1030 N N . ILE A 1 126 ? 10.848 0.663 -2.248 1.00 94.69 126 ILE A N 1
ATOM 1031 C CA . ILE A 1 126 ? 11.438 -0.359 -3.126 1.00 94.69 126 ILE A CA 1
ATOM 1032 C C . ILE A 1 126 ? 10.794 -0.290 -4.521 1.00 94.69 126 ILE A C 1
ATOM 1034 O O . ILE A 1 126 ? 11.487 -0.280 -5.531 1.00 94.69 126 ILE A O 1
ATOM 1038 N N . GLY A 1 127 ? 9.464 -0.169 -4.600 1.00 92.62 127 GLY A N 1
ATOM 1039 C CA . GLY A 1 127 ? 8.758 -0.048 -5.882 1.00 92.62 127 GLY A CA 1
ATOM 1040 C C . GLY A 1 127 ? 9.145 1.208 -6.672 1.00 92.62 127 GLY A C 1
ATOM 1041 O O . GLY A 1 127 ? 9.305 1.151 -7.890 1.00 92.62 127 GLY A O 1
ATOM 1042 N N . LEU A 1 128 ? 9.340 2.334 -5.983 1.00 93.44 128 LEU A N 1
ATOM 1043 C CA . LEU A 1 128 ? 9.842 3.575 -6.570 1.00 93.44 128 LEU A CA 1
ATOM 1044 C C . LEU A 1 128 ? 11.269 3.398 -7.097 1.00 93.44 128 LEU A C 1
ATOM 1046 O O . LEU A 1 128 ? 11.562 3.836 -8.206 1.00 93.44 128 LEU A O 1
ATOM 1050 N N . HIS A 1 129 ? 12.138 2.739 -6.331 1.00 92.44 129 HIS A N 1
ATOM 1051 C CA . HIS A 1 129 ? 13.501 2.447 -6.757 1.00 92.44 129 HIS A CA 1
ATOM 1052 C C . HIS A 1 129 ? 13.523 1.557 -8.011 1.00 92.44 129 HIS A C 1
ATOM 1054 O O . HIS A 1 129 ? 14.150 1.925 -9.002 1.00 92.44 129 HIS A O 1
ATOM 1060 N N . LEU A 1 130 ? 12.739 0.473 -8.037 1.00 88.94 130 LEU A N 1
ATOM 1061 C CA . LEU A 1 130 ? 12.581 -0.389 -9.215 1.00 88.94 130 LEU A CA 1
ATOM 1062 C C . LEU A 1 130 ? 12.081 0.386 -10.446 1.00 88.94 130 LEU A C 1
ATOM 1064 O O . LEU A 1 130 ? 12.592 0.189 -11.548 1.00 88.94 130 LEU A O 1
ATOM 1068 N N . TYR A 1 131 ? 11.117 1.298 -10.272 1.00 87.81 131 TYR A N 1
ATOM 1069 C CA . TYR A 1 131 ? 10.645 2.165 -11.356 1.00 87.81 131 TYR A CA 1
ATOM 1070 C C . TYR A 1 131 ? 11.755 3.081 -11.886 1.00 87.81 131 TYR A C 1
ATOM 1072 O O . TYR A 1 131 ? 11.949 3.172 -13.098 1.00 87.81 131 TYR A O 1
ATOM 1080 N N . LEU A 1 132 ? 12.492 3.747 -10.991 1.00 88.00 132 LEU A N 1
ATOM 1081 C CA . LEU A 1 132 ? 13.603 4.622 -11.373 1.00 88.00 132 LEU A CA 1
ATOM 1082 C C . LEU A 1 132 ? 14.677 3.846 -12.138 1.00 88.00 132 LEU A C 1
ATOM 1084 O O . LEU A 1 132 ? 15.174 4.345 -13.143 1.00 88.00 132 LEU A O 1
ATOM 1088 N N . MET A 1 133 ? 14.965 2.611 -11.726 1.00 81.94 133 MET A N 1
ATOM 1089 C CA . MET A 1 133 ? 15.903 1.726 -12.418 1.00 81.94 133 MET A CA 1
ATOM 1090 C C . MET A 1 133 ? 15.431 1.366 -13.832 1.00 81.94 133 MET A C 1
ATOM 1092 O O . MET A 1 133 ? 16.207 1.468 -14.782 1.00 81.94 133 MET A O 1
ATOM 1096 N N . LEU A 1 134 ? 14.151 1.015 -14.003 1.00 80.00 134 LEU A N 1
ATOM 1097 C CA . LEU A 1 134 ? 13.562 0.750 -15.323 1.00 80.00 134 LEU A CA 1
ATOM 1098 C C . LEU A 1 134 ? 13.555 1.991 -16.231 1.00 80.00 134 LEU A C 1
ATOM 1100 O O . LEU A 1 134 ? 13.707 1.873 -17.449 1.00 80.00 134 LEU A O 1
ATOM 1104 N N . TRP A 1 135 ? 13.354 3.175 -15.649 1.00 80.81 135 TRP A N 1
ATOM 1105 C CA . TRP A 1 135 ? 13.265 4.436 -16.384 1.00 80.81 135 TRP A CA 1
ATOM 1106 C C . TRP A 1 135 ? 14.634 4.973 -16.810 1.00 80.81 135 TRP A C 1
ATOM 1108 O O . TRP A 1 135 ? 14.814 5.354 -17.966 1.00 80.81 135 TRP A O 1
ATOM 1118 N N . LEU A 1 136 ? 15.595 5.000 -15.884 1.00 78.88 136 LEU A N 1
ATOM 1119 C CA . LEU A 1 136 ? 16.944 5.521 -16.110 1.00 78.88 136 LEU A CA 1
ATOM 1120 C C . LEU A 1 136 ? 17.842 4.519 -16.847 1.00 78.88 136 LEU A C 1
ATOM 1122 O O . LEU A 1 136 ? 18.857 4.920 -17.409 1.00 78.88 136 LEU A O 1
ATOM 1126 N N . GLY A 1 137 ? 17.486 3.229 -16.859 1.00 68.19 137 GLY A N 1
ATOM 1127 C CA . GLY A 1 137 ? 18.308 2.171 -17.454 1.00 68.19 137 GLY A CA 1
ATOM 1128 C C . GLY A 1 137 ? 19.626 1.938 -16.708 1.00 68.19 137 GLY A C 1
ATOM 1129 O O . GLY A 1 137 ? 20.560 1.368 -17.263 1.00 68.19 137 GLY A O 1
ATOM 1130 N N . THR A 1 138 ? 19.732 2.409 -15.466 1.00 59.16 138 THR A N 1
ATOM 1131 C CA . THR A 1 138 ? 20.980 2.453 -14.703 1.00 59.16 138 THR A CA 1
ATOM 1132 C C . THR A 1 138 ? 21.146 1.218 -13.820 1.00 59.16 138 THR A C 1
ATOM 1134 O O . THR A 1 138 ? 20.855 1.271 -12.634 1.00 59.16 138 THR A O 1
ATOM 1137 N N . TRP A 1 139 ? 21.684 0.127 -14.363 1.00 52.44 139 TRP A N 1
ATOM 1138 C CA . TRP A 1 139 ? 22.581 -0.755 -13.602 1.00 52.44 139 TRP A CA 1
ATOM 1139 C C . TRP A 1 139 ? 23.875 -0.935 -14.411 1.00 52.44 139 TRP A C 1
ATOM 1141 O O . TRP A 1 139 ? 23.803 -0.978 -15.642 1.00 52.44 139 TRP A O 1
ATOM 1151 N N . PRO A 1 140 ? 25.049 -1.001 -13.752 1.00 42.00 140 PRO A N 1
ATOM 1152 C CA . PRO A 1 140 ? 26.294 -1.337 -14.414 1.00 42.00 140 PRO A CA 1
ATOM 1153 C C . PRO A 1 140 ? 26.200 -2.780 -14.923 1.00 42.00 140 PRO A C 1
ATOM 1155 O O . PRO A 1 140 ? 25.650 -3.650 -14.242 1.00 42.00 140 PRO A O 1
ATOM 1158 N N . LEU A 1 141 ? 26.691 -2.981 -16.144 1.00 43.22 141 LEU A N 1
ATOM 1159 C CA . LEU A 1 141 ? 27.013 -4.295 -16.696 1.00 43.22 141 LEU A CA 1
ATOM 1160 C C . LEU A 1 141 ? 27.976 -5.049 -15.770 1.00 43.22 141 LEU A C 1
ATOM 1162 O O . LEU A 1 141 ? 28.853 -4.378 -15.175 1.00 43.22 141 LEU A O 1
#

pLDDT: mean 87.87, std 11.96, range [42.0, 97.62]

InterPro domains:
  IPR007352 Protein of unknown function DUF420 [PF04238] (11-134)

Radius of gyration: 16.75 Å; chains: 1; bounding box: 42×26×50 Å

Sequence (141 aa):
MEIDIRTFALLHLIVQFLIILTVIMGVYLFKKGKIRNHCKIMPAALVVQILTVVFIMTPSMSRYVEGIIPNLLFNIELWVHHIVGLVVILLGGYIYLGFRKKIKFVVNRTKLMKSTFWMWILTFLIGLHLYLMLWLGTWPL

Secondary structure (DSSP, 8-state):
----HHHHHHHHHHHHHHHHHHHHHHHHHHHTT-HHHHHHHHHHHHHHHHHHIIIIIHHHHHHHHHHSPPPHHHHHHHHHHHHHHHHHHHHHHHHHHHHTTSS--SS-HHHHHHHHHHHHHHHHHHHHHHHHHHHH-----

Foldseek 3Di:
DPDDLLNLLVVLLVLLVVLLVLLVVLVVCVVVVVVVVSLVSLVVSLVSLVCSCVPRVVVSVVVVVVPDDDDPVLVVLVVVLVVLSVVLSVLSVVLNCCVVVVDPDPDDSVVSSVVSSVSSVVSSVSSVVSSCCVVVVDDDD

Organism: Methanohalobium evestigatum (strain ATCC BAA-1072 / DSM 3721 / NBRC 107634 / OCM 161 / Z-7303) (NCBI:txid644295)